Protein AF-A0A537LVM9-F1 (afdb_monomer)

Sequence (164 aa):
DQPWHRDFKSPEATTKGRRLNSLAFNLTAVDTVQAMGPFEIAPGTQWDDLSDCPNEMFPPKDRWERYIARAQQKLPQMGDISARSALTIHRGTANRSNEARPVLVVGADAPDATNAGHHDLQATQAWLDSVPARVRDHLTYRVVPSLDPVLQHHVIEGLLQPDY

Radius of gyration: 17.1 Å; Cα contacts (8 Å, |Δi|>4): 272; chains: 1; bounding box: 42×36×39 Å

Nearest PDB structures (foldseek):
  7dt0-assembly2_E  TM=7.512E-01  e=1.800E-03  uncultured bacterium esnapd13
  3emr-assembly1_A  TM=7.228E-01  e=1.588E-03  Virgibacillus salexigens
  7dt0-assembly3_C  TM=7.626E-01  e=4.907E-03  uncultured bacterium esnapd13
  8h7v-assembly1_A  TM=7.192E-01  e=5.562E-03  uncultured bacterium esnapd13
  4xcb-assembly1_D  TM=6.766E-01  e=1.108E-02  Streptomyces hygroscopicus subsp. hygroscopicus

Foldseek 3Di:
DFAWWFQAADDCCCQVVVDFFKKKKKQWAAFADPLQQFKKWQPPQLRPAQVVPVNSIGDDPVCVVNSVVRIDGDGDHHGDIDMDGSSTTIDGGDRRDPDHGDIDMDMDGHPPDDCLVVDAAEDEPVVVVVDDPVVVVRDDYDYDPDDDPPPDPPVPPRRPPDDD

Solvent-accessible surface area (backbone atoms only — not comparable to full-atom values): 9722 Å² total; per-residue (Å²): 50,42,52,57,24,28,81,47,58,80,50,63,54,35,79,75,63,74,38,86,46,45,34,33,32,43,37,29,70,46,67,44,46,80,51,44,20,38,44,32,37,17,79,86,36,56,74,64,88,36,84,90,28,60,83,29,28,37,68,58,77,90,59,40,63,64,44,60,78,42,49,42,76,48,65,50,44,56,75,40,70,48,78,42,54,35,41,31,32,26,31,52,37,62,59,74,49,97,61,87,76,61,64,50,75,47,80,50,67,40,96,89,48,64,69,67,79,81,53,87,44,74,40,37,64,74,57,59,73,72,46,59,63,88,56,58,80,74,57,77,68,47,81,36,96,65,89,70,87,78,78,78,73,82,69,48,89,68,61,76,55,70,54,122

pLDDT: mean 91.29, std 11.54, range [46.66, 98.31]

Mean predicted aligned error: 4.69 Å

Secondary structure (DSSP, 8-state):
-PPPB-SSPPPHHHHTT----EEEEEEE-SPPPGGG--EEE-TTGGG---TTSGGGT---GGGHHHHHHH-EEE-PPTT-EEEEETTS-EEEPPP-SSS---EEEEEEE-TT--GGGG---EEEHHHHHHS-HHHHTT---EEESSPPP-------TTTSS---

Structure (mmCIF, N/CA/C/O backbone):
data_AF-A0A537LVM9-F1
#
_entry.id   AF-A0A537LVM9-F1
#
loop_
_atom_site.group_PDB
_atom_site.id
_atom_site.type_symbol
_atom_site.label_atom_id
_atom_site.label_alt_id
_atom_site.label_comp_id
_atom_site.label_asym_id
_atom_site.label_entity_id
_atom_site.label_seq_id
_atom_site.pdbx_PDB_ins_code
_atom_site.Cartn_x
_atom_site.Cartn_y
_atom_site.Cartn_z
_atom_site.occupancy
_atom_site.B_iso_or_equiv
_atom_site.auth_seq_id
_atom_site.auth_comp_id
_atom_site.auth_asym_id
_atom_site.auth_atom_id
_atom_site.pdbx_PDB_model_num
ATOM 1 N N . ASP A 1 1 ? 7.150 8.921 -13.706 1.00 88.69 1 ASP A N 1
ATOM 2 C CA . ASP A 1 1 ? 6.285 8.074 -12.846 1.00 88.69 1 ASP A CA 1
ATOM 3 C C . ASP A 1 1 ? 6.782 8.149 -11.409 1.00 88.69 1 ASP A C 1
ATOM 5 O O . ASP A 1 1 ? 7.822 8.758 -11.183 1.00 88.69 1 ASP A O 1
ATOM 9 N N . GLN A 1 2 ? 6.077 7.568 -10.435 1.00 91.62 2 GLN A N 1
ATOM 10 C CA . GLN A 1 2 ? 6.726 7.270 -9.153 1.00 91.62 2 GLN A CA 1
ATOM 11 C C . GLN A 1 2 ? 7.818 6.208 -9.376 1.00 91.62 2 GLN A C 1
ATOM 13 O O . GLN A 1 2 ? 7.665 5.364 -10.270 1.00 91.62 2 GLN A O 1
ATOM 18 N N . PRO A 1 3 ? 8.900 6.200 -8.577 1.00 93.88 3 PRO A N 1
ATOM 19 C CA . PRO A 1 3 ? 9.841 5.090 -8.606 1.00 93.88 3 PRO A CA 1
ATOM 20 C C . PRO A 1 3 ? 9.147 3.792 -8.185 1.00 93.88 3 PRO A C 1
ATOM 22 O O . PRO A 1 3 ? 8.168 3.796 -7.431 1.00 93.88 3 PRO A O 1
ATOM 25 N N . TRP A 1 4 ? 9.677 2.664 -8.654 1.00 97.12 4 TRP A N 1
ATOM 26 C CA . TRP A 1 4 ? 9.290 1.361 -8.125 1.00 97.12 4 TRP A CA 1
ATOM 27 C C . TRP A 1 4 ? 9.620 1.296 -6.636 1.00 97.12 4 TRP A C 1
ATOM 29 O O . TRP A 1 4 ? 10.728 1.647 -6.239 1.00 97.12 4 TRP A O 1
ATOM 39 N N . HIS A 1 5 ? 8.663 0.860 -5.823 1.00 96.75 5 HIS A N 1
ATOM 40 C CA . HIS A 1 5 ? 8.833 0.748 -4.379 1.00 96.75 5 HIS A CA 1
ATOM 41 C C . HIS A 1 5 ? 7.876 -0.282 -3.773 1.00 96.75 5 HIS A C 1
ATOM 43 O O . HIS A 1 5 ? 6.948 -0.757 -4.429 1.00 96.75 5 HIS A O 1
ATOM 49 N N . ARG A 1 6 ? 8.105 -0.617 -2.504 1.00 95.94 6 ARG A N 1
ATOM 50 C CA . ARG A 1 6 ? 7.117 -1.238 -1.605 1.00 95.94 6 ARG A CA 1
ATOM 51 C C . ARG A 1 6 ? 6.658 -0.221 -0.561 1.00 95.94 6 ARG A C 1
ATOM 53 O O . ARG A 1 6 ? 7.381 0.739 -0.320 1.00 95.94 6 ARG A O 1
ATOM 60 N N . ASP A 1 7 ? 5.500 -0.437 0.067 1.00 92.81 7 ASP A N 1
ATOM 61 C CA . ASP A 1 7 ? 4.934 0.533 1.026 1.00 92.81 7 ASP A CA 1
ATOM 62 C C . ASP A 1 7 ? 5.787 0.663 2.295 1.00 92.81 7 ASP A C 1
ATOM 64 O O . ASP A 1 7 ? 5.904 1.750 2.853 1.00 92.81 7 ASP A O 1
ATOM 68 N N . PHE A 1 8 ? 6.381 -0.450 2.742 1.00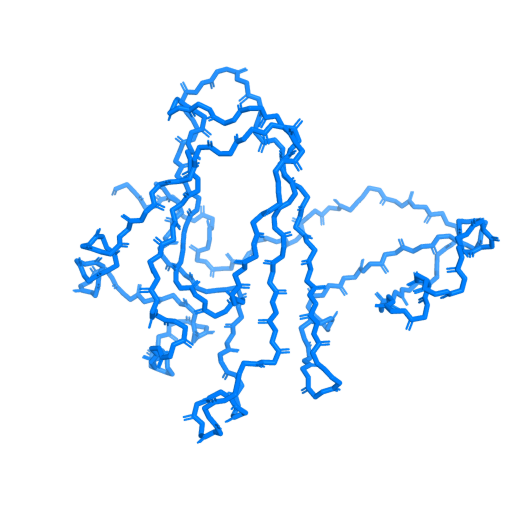 91.44 8 PHE A N 1
ATOM 69 C CA . PHE A 1 8 ? 7.163 -0.537 3.975 1.00 91.44 8 PHE A CA 1
ATOM 70 C C . PHE A 1 8 ? 8.351 -1.485 3.811 1.00 91.44 8 PHE A C 1
ATOM 72 O O . PHE A 1 8 ? 8.360 -2.370 2.948 1.00 91.44 8 PHE A O 1
ATOM 79 N N . LYS A 1 9 ? 9.348 -1.341 4.687 1.00 92.88 9 LYS A N 1
ATOM 80 C CA . LYS A 1 9 ? 10.431 -2.316 4.855 1.00 92.88 9 LYS A CA 1
ATOM 81 C C . LYS A 1 9 ? 9.862 -3.706 5.179 1.00 92.88 9 LYS A C 1
ATOM 83 O O . LYS A 1 9 ? 8.944 -3.841 5.985 1.00 92.88 9 LYS A O 1
ATOM 88 N N . SER A 1 10 ? 10.448 -4.760 4.606 1.00 94.12 10 SER A N 1
ATOM 89 C CA . SER A 1 10 ? 10.070 -6.131 4.959 1.00 94.12 10 SER A CA 1
ATOM 90 C C . SER A 1 10 ? 10.442 -6.466 6.408 1.00 94.12 10 SER A C 1
ATOM 92 O O . SER A 1 10 ? 11.611 -6.338 6.778 1.00 94.12 10 SER A O 1
ATOM 94 N N . PRO A 1 11 ? 9.494 -6.967 7.217 1.00 93.44 11 PRO A N 1
ATOM 95 C CA . PRO A 1 11 ? 9.783 -7.427 8.567 1.00 93.44 11 PRO A CA 1
ATOM 96 C C . PRO A 1 11 ? 10.464 -8.801 8.548 1.00 93.44 11 PRO A C 1
ATOM 98 O O . PRO A 1 11 ? 10.371 -9.553 7.572 1.00 93.44 11 PRO A O 1
ATOM 101 N N . GLU A 1 12 ? 11.085 -9.182 9.669 1.00 92.81 12 GLU A N 1
ATOM 102 C CA . GLU A 1 12 ? 11.719 -10.502 9.817 1.00 92.81 12 GLU A CA 1
ATOM 103 C C . GLU A 1 12 ? 10.742 -11.665 9.594 1.00 92.81 12 GLU A C 1
ATOM 105 O O . GLU A 1 12 ? 11.116 -12.702 9.037 1.00 92.81 12 GLU A O 1
ATOM 110 N N . ALA A 1 13 ? 9.470 -11.474 9.966 1.00 93.50 13 ALA A N 1
ATOM 111 C CA . ALA A 1 13 ? 8.400 -12.432 9.699 1.00 93.50 13 ALA A CA 1
ATOM 112 C C . ALA A 1 13 ? 8.305 -12.794 8.204 1.00 93.50 13 ALA A C 1
ATOM 114 O O . ALA A 1 13 ? 8.017 -13.943 7.866 1.00 93.50 13 ALA A O 1
ATOM 115 N N . THR A 1 14 ? 8.606 -11.850 7.307 1.00 94.50 14 THR A N 1
ATOM 116 C CA . THR A 1 14 ? 8.648 -12.089 5.861 1.00 94.50 14 THR A CA 1
ATOM 117 C C . THR A 1 14 ? 10.013 -12.581 5.398 1.00 94.50 14 THR A C 1
ATOM 119 O O . THR A 1 14 ? 10.073 -13.614 4.730 1.00 94.50 14 THR A O 1
ATOM 122 N N . THR A 1 15 ? 11.100 -11.885 5.746 1.00 91.62 15 THR A N 1
ATOM 123 C CA . THR A 1 15 ? 12.439 -12.183 5.197 1.00 91.62 15 THR A CA 1
ATOM 124 C C . THR A 1 15 ? 12.987 -13.528 5.671 1.00 91.62 15 THR A C 1
ATOM 126 O O . THR A 1 15 ? 13.571 -14.266 4.881 1.00 91.62 15 THR A O 1
ATOM 129 N N . LYS A 1 16 ? 12.747 -13.887 6.937 1.00 92.12 16 LYS A N 1
ATOM 130 C CA . LYS A 1 16 ? 13.164 -15.168 7.530 1.00 92.12 16 LYS A CA 1
ATOM 131 C C . LYS A 1 16 ? 12.011 -16.166 7.571 1.00 92.12 16 LYS A C 1
ATOM 133 O O . LYS A 1 16 ? 12.179 -17.329 7.220 1.00 92.12 16 LYS A O 1
ATOM 138 N N . GLY A 1 17 ? 10.834 -15.704 7.994 1.00 93.12 17 GLY A N 1
ATOM 139 C CA . GLY A 1 17 ? 9.679 -16.566 8.254 1.00 93.12 17 GLY A CA 1
ATOM 140 C C . GLY A 1 17 ? 8.835 -16.918 7.029 1.00 93.12 17 GLY A C 1
ATOM 141 O O . GLY A 1 17 ? 7.938 -17.750 7.149 1.00 93.12 17 GLY A O 1
ATOM 142 N N . ARG A 1 18 ? 9.081 -16.296 5.862 1.00 94.62 18 ARG A N 1
ATOM 143 C CA . ARG A 1 18 ? 8.275 -16.472 4.636 1.00 94.62 18 ARG A CA 1
ATOM 144 C C . ARG A 1 18 ? 6.770 -16.241 4.861 1.00 94.62 18 ARG A C 1
ATOM 146 O O . ARG A 1 18 ? 5.935 -16.825 4.173 1.00 94.62 18 ARG A O 1
ATOM 153 N N . ARG A 1 19 ? 6.413 -15.356 5.799 1.00 96.12 19 ARG A N 1
ATOM 154 C CA . ARG A 1 19 ? 5.030 -14.973 6.112 1.00 96.12 19 ARG A CA 1
ATOM 155 C C . ARG A 1 19 ? 4.785 -13.509 5.771 1.00 96.12 19 ARG A C 1
ATOM 157 O O . ARG A 1 19 ? 5.542 -12.633 6.180 1.00 96.12 19 ARG A O 1
ATOM 164 N N . LEU A 1 20 ? 3.692 -13.236 5.069 1.00 95.94 20 LEU A N 1
ATOM 165 C CA . LEU A 1 20 ? 3.190 -11.875 4.889 1.00 95.94 20 LEU A CA 1
ATOM 166 C C . LEU A 1 20 ? 2.352 -11.496 6.111 1.00 95.94 20 LEU A C 1
ATOM 168 O O . LEU A 1 20 ? 1.474 -12.261 6.505 1.00 95.94 20 LEU A O 1
ATOM 172 N N . ASN A 1 21 ? 2.622 -10.338 6.706 1.00 95.38 21 ASN A N 1
ATOM 173 C CA . ASN A 1 21 ? 1.891 -9.831 7.872 1.00 95.38 21 ASN A CA 1
ATOM 174 C C . ASN A 1 21 ? 1.214 -8.475 7.608 1.00 95.38 21 ASN A C 1
ATOM 176 O O . ASN A 1 21 ? 0.693 -7.871 8.536 1.00 95.38 21 ASN A O 1
ATOM 180 N N . SER A 1 22 ? 1.203 -8.019 6.351 1.00 95.38 22 SER A N 1
ATOM 181 C CA . SER A 1 22 ? 0.535 -6.787 5.942 1.00 95.38 22 SER A CA 1
ATOM 182 C C . SER A 1 22 ? -0.023 -6.879 4.521 1.00 95.38 22 SER A C 1
ATOM 184 O O . SER A 1 22 ? 0.649 -7.348 3.585 1.00 95.38 22 SER A O 1
ATOM 186 N N . LEU A 1 23 ? -1.264 -6.421 4.373 1.00 96.69 23 LEU A N 1
ATOM 187 C CA . LEU A 1 23 ? -1.993 -6.285 3.118 1.00 96.69 23 LEU A CA 1
ATOM 188 C C . LEU A 1 23 ? -2.424 -4.832 2.922 1.00 96.69 23 LEU A C 1
ATOM 190 O O . LEU A 1 23 ? -2.788 -4.152 3.875 1.00 96.69 23 LEU A O 1
ATOM 194 N N . ALA A 1 24 ? -2.457 -4.393 1.670 1.00 96.62 24 ALA A N 1
ATOM 195 C CA . ALA A 1 24 ? -3.080 -3.144 1.265 1.00 96.62 24 ALA A CA 1
ATOM 196 C C . ALA A 1 24 ? -4.268 -3.443 0.347 1.00 96.62 24 ALA A C 1
ATOM 198 O O . ALA A 1 24 ? -4.153 -4.218 -0.613 1.00 96.62 24 ALA A O 1
ATOM 199 N N . PHE A 1 25 ? -5.395 -2.808 0.650 1.00 97.50 25 PHE A N 1
ATOM 200 C CA . PHE A 1 25 ? -6.607 -2.832 -0.151 1.00 97.50 25 PHE A CA 1
ATOM 201 C C . PHE A 1 25 ? -6.791 -1.476 -0.817 1.00 97.50 25 PHE A C 1
ATOM 203 O O . PHE A 1 25 ? -6.981 -0.474 -0.132 1.00 97.50 25 PHE A O 1
ATOM 210 N N . ASN A 1 26 ? -6.764 -1.441 -2.145 1.00 96.88 26 ASN A N 1
ATOM 211 C CA . ASN A 1 26 ? -7.058 -0.233 -2.907 1.00 96.88 26 ASN A CA 1
ATOM 212 C C . ASN A 1 26 ? -8.529 -0.274 -3.322 1.00 96.88 26 ASN A C 1
ATOM 214 O O . ASN A 1 26 ? -8.924 -1.149 -4.094 1.00 96.88 26 ASN A O 1
ATOM 218 N N . LEU A 1 27 ? -9.316 0.662 -2.797 1.00 97.94 27 LEU A N 1
ATOM 219 C CA . LEU A 1 27 ? -10.738 0.835 -3.069 1.00 97.94 27 LEU A CA 1
ATOM 220 C C . LEU A 1 27 ? -10.889 1.927 -4.128 1.00 97.94 27 LEU A C 1
ATOM 222 O O . LEU A 1 27 ? -10.619 3.108 -3.880 1.00 97.94 27 LEU A O 1
ATOM 226 N N . THR A 1 28 ? -11.285 1.506 -5.323 1.00 97.56 28 THR A N 1
ATOM 227 C CA . THR A 1 28 ? -11.375 2.361 -6.506 1.00 97.56 28 THR A CA 1
ATOM 228 C C . THR A 1 28 ? -12.607 3.257 -6.427 1.00 97.56 28 THR A C 1
ATOM 230 O O . THR A 1 28 ? -13.729 2.758 -6.344 1.00 97.56 28 THR A O 1
ATOM 233 N N . ALA A 1 29 ? -12.415 4.580 -6.465 1.00 97.62 29 ALA A N 1
ATOM 234 C CA . ALA A 1 29 ? -13.516 5.544 -6.367 1.00 97.62 29 ALA A CA 1
ATOM 235 C C . ALA A 1 29 ? -14.025 6.053 -7.729 1.00 97.62 29 ALA A C 1
ATOM 237 O O . ALA A 1 29 ? -15.096 6.647 -7.782 1.00 97.62 29 ALA A O 1
ATOM 238 N N . VAL A 1 30 ? -13.281 5.818 -8.815 1.00 97.69 30 VAL A N 1
ATOM 239 C CA . VAL A 1 30 ? -13.652 6.178 -10.196 1.00 97.69 30 VAL A CA 1
ATOM 240 C C . VAL A 1 30 ? -13.125 5.134 -11.176 1.00 97.69 30 VAL A C 1
ATOM 242 O O . VAL A 1 30 ? -12.087 4.521 -10.917 1.00 97.69 30 VAL A O 1
ATOM 245 N N . ASP A 1 31 ? -13.788 4.969 -12.318 1.00 98.19 31 ASP A N 1
ATOM 246 C CA . ASP A 1 31 ? -13.287 4.106 -13.389 1.00 98.19 31 ASP A CA 1
ATOM 247 C C . ASP A 1 31 ? -11.904 4.577 -13.846 1.00 98.19 31 ASP A C 1
ATOM 249 O O . ASP A 1 31 ? -11.716 5.717 -14.272 1.00 98.19 31 ASP A O 1
ATOM 253 N N . THR A 1 32 ? -10.910 3.698 -13.749 1.00 97.62 32 THR A N 1
ATOM 254 C CA . THR A 1 32 ? -9.544 4.027 -14.146 1.00 97.62 32 THR A CA 1
ATOM 255 C C . THR A 1 32 ? -9.355 3.749 -15.627 1.00 97.62 32 THR A C 1
ATOM 257 O O . THR A 1 32 ? -9.377 2.600 -16.065 1.00 97.62 32 THR A O 1
ATOM 260 N N . VAL A 1 33 ? -9.081 4.802 -16.392 1.00 97.44 33 VAL A N 1
ATOM 261 C CA . VAL A 1 33 ? -8.682 4.697 -17.801 1.00 97.44 33 VAL A CA 1
ATOM 262 C C . VAL A 1 33 ? -7.177 4.886 -17.974 1.00 97.44 33 VAL A C 1
ATOM 264 O O . VAL A 1 33 ? -6.493 5.438 -17.112 1.00 97.44 33 VAL A O 1
ATOM 267 N N . GLN A 1 34 ? -6.651 4.480 -19.132 1.00 97.50 34 GLN A N 1
ATOM 268 C CA . GLN A 1 34 ? -5.216 4.540 -19.430 1.00 97.50 34 GLN A CA 1
ATOM 269 C C . GLN A 1 34 ? -4.604 5.938 -19.235 1.00 97.50 34 GLN A C 1
ATOM 271 O O . GLN A 1 34 ? -3.474 6.064 -18.773 1.00 97.50 34 GLN A O 1
ATOM 276 N N . ALA A 1 35 ? -5.340 7.002 -19.572 1.00 97.69 35 ALA A N 1
ATOM 277 C CA . ALA A 1 35 ? -4.847 8.372 -19.442 1.00 97.69 35 ALA A CA 1
ATOM 278 C C . ALA A 1 35 ? -4.701 8.829 -17.978 1.00 97.69 35 ALA A C 1
ATOM 280 O O . ALA A 1 35 ? -3.933 9.749 -17.712 1.00 97.69 35 ALA A O 1
ATOM 281 N N . MET A 1 36 ? -5.383 8.183 -17.025 1.00 97.62 36 MET A N 1
ATOM 282 C CA . MET A 1 36 ? -5.382 8.572 -15.608 1.00 97.62 36 MET A CA 1
ATOM 283 C C . MET A 1 36 ? -4.141 8.105 -14.826 1.00 97.62 36 MET A C 1
ATOM 285 O O . MET A 1 36 ? -4.087 8.232 -13.600 1.00 97.62 36 MET A O 1
ATOM 289 N N . GLY A 1 37 ? -3.144 7.544 -15.513 1.00 96.19 37 GLY A N 1
ATOM 290 C CA . GLY A 1 37 ? -1.952 6.976 -14.888 1.00 96.19 37 GLY A CA 1
ATOM 291 C C . GLY A 1 37 ? -2.277 5.746 -14.034 1.00 96.19 37 GLY A C 1
ATOM 292 O O . GLY A 1 37 ? -2.220 5.835 -12.804 1.00 96.19 37 GLY A O 1
ATOM 293 N N . PRO A 1 38 ? -2.642 4.604 -14.650 1.00 96.38 38 PRO A N 1
ATOM 294 C CA . PRO A 1 38 ? -2.949 3.355 -13.959 1.00 96.38 38 PRO A CA 1
ATOM 295 C C . PRO A 1 38 ? -1.872 2.932 -12.959 1.00 96.38 38 PRO A C 1
ATOM 297 O O . PRO A 1 38 ? -0.674 3.134 -13.165 1.00 96.38 38 PRO A O 1
ATOM 300 N N . PHE A 1 39 ? -2.301 2.307 -11.867 1.00 97.00 39 PHE A N 1
ATOM 301 C CA . PHE A 1 39 ? -1.380 1.714 -10.905 1.00 97.00 39 PHE A CA 1
ATOM 302 C C . PHE A 1 39 ? -0.686 0.496 -11.520 1.00 97.00 39 PHE A C 1
ATOM 304 O O . PHE A 1 39 ? -1.343 -0.342 -12.145 1.00 97.00 39 PHE A O 1
ATOM 311 N N . GLU A 1 40 ? 0.625 0.390 -11.325 1.00 97.94 40 GLU A N 1
ATOM 312 C CA . GLU A 1 40 ? 1.419 -0.744 -11.786 1.00 97.94 40 GLU A CA 1
ATOM 313 C C . GLU A 1 40 ? 1.888 -1.579 -10.609 1.00 97.94 40 GLU A C 1
ATOM 315 O O . GLU A 1 40 ? 2.464 -1.055 -9.660 1.00 97.94 40 GLU A O 1
ATOM 320 N N . ILE A 1 41 ? 1.680 -2.892 -10.698 1.00 98.00 41 ILE A N 1
ATOM 321 C CA . ILE A 1 41 ? 2.208 -3.864 -9.737 1.00 98.00 41 ILE A CA 1
ATOM 322 C C . ILE A 1 41 ? 3.113 -4.858 -10.446 1.00 98.00 41 ILE A C 1
ATOM 324 O O . ILE A 1 41 ? 2.831 -5.238 -11.579 1.00 98.00 41 ILE A O 1
ATOM 328 N N . ALA A 1 42 ? 4.149 -5.334 -9.765 1.00 98.31 42 ALA A N 1
ATOM 329 C CA . ALA A 1 42 ? 5.009 -6.417 -10.224 1.00 98.31 42 ALA A CA 1
ATOM 330 C C . ALA A 1 42 ? 4.770 -7.664 -9.347 1.00 98.31 42 ALA A C 1
ATOM 332 O O . ALA A 1 42 ? 5.393 -7.801 -8.292 1.00 98.31 42 ALA A O 1
ATOM 333 N N . PRO A 1 43 ? 3.859 -8.585 -9.716 1.00 97.62 43 PRO A N 1
ATOM 334 C CA . PRO A 1 43 ? 3.511 -9.721 -8.863 1.00 97.62 43 PRO A CA 1
ATOM 335 C C . PRO A 1 43 ? 4.687 -10.667 -8.597 1.00 97.62 43 PRO A C 1
ATOM 337 O O . PRO A 1 43 ? 5.533 -10.899 -9.463 1.00 97.62 43 PRO A O 1
ATOM 340 N N . GLY A 1 44 ? 4.710 -11.255 -7.399 1.00 96.31 44 GLY A N 1
ATOM 341 C CA . GLY A 1 44 ? 5.747 -12.197 -6.962 1.00 96.31 44 GLY A CA 1
ATOM 342 C C . GLY A 1 44 ? 6.971 -11.538 -6.317 1.00 96.31 44 GLY A C 1
ATOM 343 O O . GLY A 1 44 ? 7.832 -12.250 -5.808 1.00 96.31 44 GLY A O 1
ATOM 344 N N . THR A 1 45 ? 7.038 -10.206 -6.307 1.00 97.56 45 THR A N 1
ATOM 345 C CA . THR A 1 45 ? 8.170 -9.421 -5.782 1.00 97.56 45 THR A CA 1
ATOM 346 C C . THR A 1 45 ? 8.069 -9.108 -4.292 1.00 97.56 45 THR A C 1
ATOM 348 O O . THR A 1 45 ? 9.007 -8.570 -3.719 1.00 97.56 45 THR A O 1
ATOM 351 N N . GLN A 1 46 ? 6.980 -9.498 -3.622 1.00 96.81 46 GLN A N 1
ATOM 352 C CA . GLN A 1 46 ? 6.810 -9.320 -2.173 1.00 96.81 46 GLN A CA 1
ATOM 353 C C . GLN A 1 46 ? 7.859 -10.053 -1.315 1.00 96.81 46 GLN A C 1
ATOM 355 O O . GLN A 1 46 ? 7.902 -9.877 -0.100 1.00 96.81 46 GLN A O 1
ATOM 360 N N . TRP A 1 47 ? 8.676 -10.898 -1.947 1.00 96.19 47 TRP A N 1
ATOM 361 C CA . TRP A 1 47 ? 9.762 -11.659 -1.336 1.00 96.19 47 TRP A CA 1
ATOM 362 C C . TRP A 1 47 ? 11.150 -11.126 -1.692 1.00 96.19 47 TRP A C 1
ATOM 364 O O . TRP A 1 47 ? 12.137 -11.723 -1.264 1.00 96.19 47 TRP A O 1
ATOM 374 N N . ASP A 1 48 ? 11.236 -10.080 -2.515 1.00 95.44 48 ASP A N 1
ATOM 375 C CA . ASP A 1 48 ? 12.517 -9.526 -2.931 1.00 95.44 48 ASP A CA 1
ATOM 376 C C . ASP A 1 48 ? 13.227 -8.908 -1.710 1.00 95.44 48 ASP A C 1
ATOM 378 O O . ASP A 1 48 ? 12.628 -8.195 -0.894 1.00 95.44 48 ASP A O 1
ATOM 382 N N . ASP A 1 49 ? 14.520 -9.205 -1.581 1.00 93.88 49 ASP A N 1
ATOM 383 C CA . ASP A 1 49 ? 15.378 -8.604 -0.568 1.00 93.88 49 ASP A CA 1
ATOM 384 C C . ASP A 1 49 ? 15.856 -7.237 -1.059 1.00 93.88 49 ASP A C 1
ATOM 386 O O . ASP A 1 49 ? 16.488 -7.122 -2.109 1.00 93.88 49 ASP A O 1
ATOM 390 N N . LEU A 1 50 ? 15.508 -6.207 -0.295 1.00 95.56 50 LEU A N 1
ATOM 391 C CA . LEU A 1 50 ? 15.886 -4.817 -0.533 1.00 95.56 50 LEU A CA 1
ATOM 392 C C . LEU A 1 50 ? 16.642 -4.243 0.669 1.00 95.56 50 LEU A C 1
ATOM 394 O O . LEU A 1 50 ? 16.662 -3.031 0.842 1.00 95.56 50 LEU A O 1
ATOM 398 N N . SER A 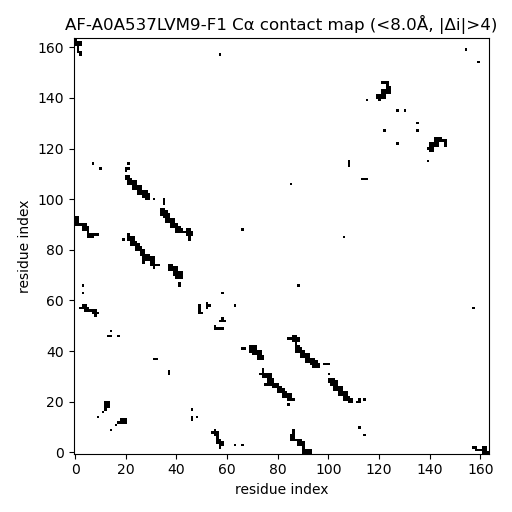1 51 ? 17.217 -5.087 1.530 1.00 94.31 51 SER A N 1
ATOM 399 C CA . SER A 1 51 ? 17.957 -4.650 2.725 1.00 94.31 51 SER A CA 1
ATOM 400 C C . SER A 1 51 ? 19.142 -3.724 2.413 1.00 94.31 51 SER A C 1
ATOM 402 O O . SER A 1 51 ? 19.556 -2.944 3.266 1.00 94.31 51 SER A O 1
ATOM 404 N N . ASP A 1 52 ? 19.657 -3.774 1.183 1.00 94.75 52 ASP A N 1
ATOM 405 C CA . ASP A 1 52 ? 20.732 -2.926 0.666 1.00 94.75 52 ASP A CA 1
ATOM 406 C C . ASP A 1 52 ? 20.243 -1.647 -0.039 1.00 94.75 52 ASP A C 1
ATOM 408 O O . ASP A 1 52 ? 21.049 -0.829 -0.482 1.00 94.75 52 ASP A O 1
ATOM 412 N N . CYS A 1 53 ? 18.929 -1.469 -0.171 1.00 94.12 53 CYS A N 1
ATOM 413 C CA . CYS A 1 53 ? 18.325 -0.368 -0.912 1.00 94.12 53 CYS A CA 1
ATOM 414 C C . CYS A 1 53 ? 17.933 0.801 0.012 1.00 94.12 53 CYS A C 1
ATOM 416 O O . CYS A 1 53 ? 17.673 0.591 1.200 1.00 94.12 53 CYS A O 1
ATOM 418 N N . PRO A 1 54 ? 17.804 2.036 -0.514 1.00 92.00 54 PRO A N 1
ATOM 419 C CA . PRO A 1 54 ? 17.308 3.180 0.249 1.00 92.00 54 PRO A CA 1
ATOM 420 C C . PRO A 1 54 ? 15.988 2.886 0.970 1.00 92.00 54 PRO A C 1
ATOM 422 O O . PRO A 1 54 ? 15.037 2.370 0.367 1.00 92.00 54 PRO A O 1
ATOM 425 N N . ASN A 1 55 ? 15.955 3.200 2.270 1.00 89.44 55 ASN A N 1
ATOM 426 C CA . ASN A 1 55 ? 14.854 2.917 3.204 1.00 89.44 55 ASN A CA 1
ATOM 427 C C . ASN A 1 55 ? 14.389 1.452 3.213 1.00 89.44 55 ASN A C 1
ATOM 429 O O . ASN A 1 55 ? 13.306 1.139 3.700 1.00 89.44 55 ASN A O 1
ATOM 433 N N . GLU A 1 56 ? 15.193 0.554 2.644 1.00 94.19 56 GLU A N 1
ATOM 434 C CA . GLU A 1 56 ? 14.836 -0.825 2.349 1.00 94.19 56 GLU A CA 1
ATOM 435 C C . GLU A 1 56 ? 13.517 -0.927 1.576 1.00 94.19 56 GLU A C 1
ATOM 437 O O . GLU A 1 56 ? 12.705 -1.811 1.828 1.00 94.19 56 GLU A O 1
ATOM 442 N N . MET A 1 57 ? 13.247 0.018 0.677 1.00 94.94 57 MET A N 1
ATOM 443 C CA . MET A 1 57 ? 11.955 0.143 -0.010 1.00 94.94 57 MET A CA 1
ATOM 444 C C . MET A 1 57 ? 12.097 0.442 -1.498 1.00 94.94 57 MET A C 1
ATOM 446 O O . MET A 1 57 ? 11.250 0.009 -2.279 1.00 94.94 57 MET A O 1
ATOM 450 N N . PHE A 1 58 ? 13.152 1.159 -1.885 1.00 95.44 58 PHE A N 1
ATOM 451 C CA . PHE A 1 58 ? 13.316 1.715 -3.225 1.00 95.44 58 PHE A CA 1
ATOM 452 C C . PHE A 1 58 ? 14.428 0.989 -3.983 1.00 95.44 58 PHE A C 1
ATOM 454 O O . PHE A 1 58 ? 15.597 1.337 -3.818 1.00 95.44 58 PHE A O 1
ATOM 461 N N . PRO A 1 59 ? 14.121 -0.024 -4.808 1.00 96.06 59 PRO A N 1
ATOM 462 C CA . PRO A 1 59 ? 15.137 -0.648 -5.635 1.00 96.06 59 PRO A CA 1
ATOM 463 C C . PRO A 1 59 ? 15.786 0.359 -6.606 1.00 96.06 59 PRO A C 1
ATOM 465 O O . PRO A 1 59 ? 15.079 1.175 -7.213 1.00 96.06 59 PRO A O 1
ATOM 468 N N . PRO A 1 60 ? 17.111 0.272 -6.819 1.00 94.38 60 PRO A N 1
ATOM 469 C CA . PRO A 1 60 ? 17.817 1.109 -7.784 1.00 94.38 60 PRO A CA 1
ATOM 470 C C . PRO A 1 60 ? 17.380 0.836 -9.234 1.00 94.38 60 PRO A C 1
ATOM 472 O O . PRO A 1 60 ? 16.844 -0.229 -9.557 1.00 94.38 60 PRO A O 1
ATOM 475 N N . LYS A 1 61 ? 17.615 1.817 -10.119 1.00 94.19 61 LYS A N 1
ATOM 476 C CA . LYS A 1 61 ? 17.167 1.805 -11.528 1.00 94.19 61 LYS A CA 1
ATOM 477 C C . LYS A 1 61 ? 17.696 0.620 -12.338 1.00 94.19 61 LYS A C 1
ATOM 479 O O . LYS A 1 61 ? 16.998 0.123 -13.216 1.00 94.19 61 LYS A O 1
ATOM 484 N N . ASP A 1 62 ? 18.894 0.139 -12.034 1.00 94.88 62 ASP A N 1
ATOM 485 C CA . ASP A 1 62 ? 19.493 -1.040 -12.670 1.00 94.88 62 ASP A CA 1
ATOM 486 C C . ASP A 1 62 ? 18.716 -2.343 -12.390 1.00 94.88 62 ASP A C 1
ATOM 488 O O . ASP A 1 62 ? 18.791 -3.283 -13.178 1.00 94.88 62 ASP A O 1
ATOM 492 N N . ARG A 1 63 ? 17.901 -2.395 -11.325 1.00 94.94 63 ARG A N 1
ATOM 493 C CA . ARG A 1 63 ? 16.989 -3.517 -11.030 1.00 94.94 63 ARG A CA 1
ATOM 494 C C . ARG A 1 63 ? 15.607 -3.363 -11.672 1.00 94.94 63 ARG A C 1
ATOM 496 O O . ARG A 1 63 ? 14.812 -4.304 -11.626 1.00 94.94 63 ARG A O 1
ATOM 503 N N . TRP A 1 64 ? 15.289 -2.213 -12.277 1.00 96.06 64 TRP A N 1
ATOM 504 C CA . TRP A 1 64 ? 13.928 -1.913 -12.742 1.00 96.06 64 TRP A CA 1
ATOM 505 C C . TRP A 1 64 ? 13.452 -2.790 -13.893 1.00 96.06 64 TRP A C 1
ATOM 507 O O . TRP A 1 64 ? 12.253 -3.057 -13.973 1.00 96.06 64 TRP A O 1
ATOM 517 N N . GLU A 1 65 ? 14.352 -3.296 -14.739 1.00 97.31 65 GLU A N 1
ATOM 518 C CA . GLU A 1 65 ? 13.988 -4.173 -15.862 1.00 97.31 65 GLU A CA 1
ATOM 519 C C . GLU A 1 65 ? 13.162 -5.381 -15.395 1.00 97.31 65 GLU A C 1
ATOM 521 O O . GLU A 1 65 ? 12.152 -5.731 -16.006 1.00 97.31 65 GLU A O 1
ATOM 526 N N . ARG A 1 66 ? 13.510 -5.960 -14.238 1.00 96.06 66 ARG A N 1
ATOM 527 C CA . ARG A 1 66 ? 12.758 -7.065 -13.631 1.00 96.06 66 ARG A CA 1
ATOM 528 C C . ARG A 1 66 ? 11.326 -6.668 -13.275 1.00 96.06 66 ARG A C 1
ATOM 530 O O . ARG A 1 66 ? 10.412 -7.469 -13.476 1.00 96.06 66 ARG A O 1
ATOM 537 N N . TYR A 1 67 ? 11.131 -5.484 -12.698 1.00 97.94 67 TYR A N 1
ATOM 538 C CA . TYR A 1 67 ? 9.806 -5.012 -12.285 1.00 97.94 67 TYR A CA 1
ATOM 539 C C . TYR A 1 67 ? 8.959 -4.644 -13.494 1.00 97.94 67 TYR A C 1
ATOM 541 O O . TYR A 1 67 ? 7.801 -5.044 -13.558 1.00 97.94 67 TYR A O 1
ATOM 549 N N . ILE A 1 68 ? 9.566 -4.003 -14.495 1.00 97.62 68 ILE A N 1
ATOM 550 C CA . ILE A 1 68 ? 8.935 -3.681 -15.778 1.00 97.62 68 ILE A CA 1
ATOM 551 C C . ILE A 1 68 ? 8.491 -4.962 -16.495 1.00 97.62 68 ILE A C 1
ATOM 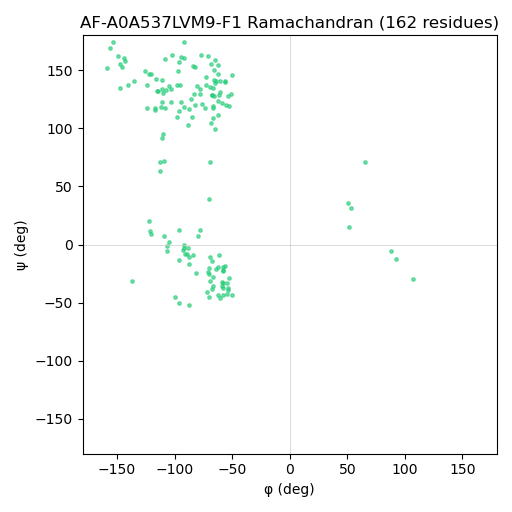553 O O . ILE A 1 68 ? 7.340 -5.058 -16.911 1.00 97.62 68 ILE A O 1
ATOM 557 N N . ALA A 1 69 ? 9.342 -5.991 -16.557 1.00 97.88 69 ALA A N 1
ATOM 558 C CA . ALA A 1 69 ? 9.009 -7.274 -17.182 1.00 97.88 69 ALA A CA 1
ATOM 559 C C . ALA A 1 69 ? 7.846 -8.017 -16.493 1.00 97.88 69 ALA A C 1
ATOM 561 O O . ALA A 1 69 ? 7.243 -8.916 -17.079 1.00 97.88 69 ALA A O 1
ATOM 562 N N . ARG A 1 70 ? 7.532 -7.667 -15.239 1.00 97.75 70 ARG A N 1
ATOM 563 C CA . ARG A 1 70 ? 6.424 -8.234 -14.453 1.00 97.75 70 ARG A CA 1
ATOM 564 C C . ARG A 1 70 ? 5.249 -7.280 -14.298 1.00 97.75 70 ARG A C 1
ATOM 566 O O . ARG A 1 70 ? 4.243 -7.678 -13.708 1.00 97.75 70 ARG A O 1
ATOM 573 N N . ALA A 1 71 ? 5.389 -6.047 -14.772 1.00 97.62 71 ALA A N 1
ATOM 574 C CA . ALA A 1 71 ? 4.446 -4.981 -14.520 1.00 97.62 71 ALA A CA 1
ATOM 575 C C . ALA A 1 71 ? 3.080 -5.343 -15.098 1.00 97.62 71 ALA A C 1
ATOM 577 O O . ALA A 1 71 ? 2.934 -5.704 -16.264 1.00 97.62 71 ALA A O 1
ATOM 578 N N . GLN A 1 72 ? 2.063 -5.225 -14.259 1.00 97.81 72 GLN A N 1
ATOM 579 C CA . GLN A 1 72 ? 0.672 -5.305 -14.657 1.00 97.81 72 GLN A CA 1
ATOM 580 C C . GLN A 1 72 ? 0.023 -3.966 -14.357 1.00 97.81 72 GLN A C 1
ATOM 582 O O . GLN A 1 72 ? -0.098 -3.585 -13.189 1.00 97.81 72 GLN A O 1
ATOM 587 N N . GLN A 1 73 ? -0.424 -3.285 -15.408 1.00 96.88 73 GLN A N 1
ATOM 588 C CA . GLN A 1 73 ? -1.261 -2.100 -15.273 1.00 96.88 73 GLN A CA 1
ATOM 589 C C . GLN A 1 73 ? -2.662 -2.519 -14.824 1.00 96.88 73 GLN A C 1
ATOM 591 O O . GLN A 1 73 ? -3.208 -3.520 -15.301 1.00 96.88 73 GLN A O 1
ATOM 596 N N . LYS A 1 74 ? -3.240 -1.774 -13.882 1.00 96.88 74 LYS A N 1
ATOM 597 C CA . LYS A 1 74 ? -4.586 -2.032 -13.362 1.00 96.88 74 LYS A CA 1
ATOM 598 C C . LYS A 1 74 ? -5.542 -0.930 -13.798 1.00 96.88 74 LYS A C 1
ATOM 600 O O . LYS A 1 74 ? -5.330 0.233 -13.467 1.00 96.88 74 LYS A O 1
ATOM 605 N N . LEU A 1 75 ? -6.606 -1.331 -14.491 1.00 97.69 75 LEU A N 1
ATOM 606 C CA . LEU A 1 75 ? -7.715 -0.484 -14.937 1.00 97.69 75 LEU A CA 1
ATOM 607 C C . LEU A 1 75 ? -9.006 -0.882 -14.192 1.00 97.69 75 LEU A C 1
ATOM 609 O O . LEU A 1 75 ? -9.910 -1.437 -14.815 1.00 97.69 75 LEU A O 1
ATOM 613 N N . PRO A 1 76 ? -9.060 -0.728 -12.855 1.00 97.75 76 PRO A N 1
ATOM 614 C CA . PRO A 1 76 ? -10.250 -1.079 -12.090 1.00 97.75 76 PRO A CA 1
ATOM 615 C C . PRO A 1 76 ? -11.419 -0.140 -12.397 1.00 97.75 76 PRO A C 1
ATOM 617 O O . PRO A 1 76 ? -11.220 1.023 -12.765 1.00 97.75 76 PRO A O 1
ATOM 620 N N . GLN A 1 77 ? -12.628 -0.640 -12.181 1.00 98.19 77 GLN A N 1
ATOM 621 C CA . GLN A 1 77 ? -13.862 0.137 -12.206 1.00 98.19 77 GLN A CA 1
ATOM 622 C C . GLN A 1 77 ? -14.209 0.657 -10.807 1.00 98.19 77 GLN A C 1
ATOM 624 O O . GLN A 1 77 ? -13.726 0.149 -9.791 1.00 98.19 77 GLN A O 1
ATOM 629 N N . MET A 1 78 ? -15.049 1.688 -10.732 1.00 97.81 78 MET A N 1
ATOM 630 C CA . MET A 1 78 ? -15.570 2.202 -9.468 1.00 97.81 78 MET A CA 1
ATOM 631 C C . MET A 1 78 ? -16.219 1.071 -8.659 1.00 97.81 78 MET A C 1
ATOM 633 O O . MET A 1 78 ? -17.099 0.363 -9.143 1.00 97.81 78 MET A O 1
ATOM 637 N N . GLY A 1 79 ? -15.801 0.931 -7.401 1.00 95.56 79 GLY A N 1
ATOM 638 C CA . GLY A 1 79 ? -16.257 -0.135 -6.509 1.00 95.56 79 GLY A CA 1
ATOM 639 C C . GLY A 1 79 ? -15.385 -1.393 -6.522 1.00 95.56 79 GLY A C 1
ATOM 640 O O . GLY A 1 79 ? -15.500 -2.196 -5.594 1.00 95.56 79 GLY A O 1
ATOM 641 N N . ASP A 1 80 ? -14.465 -1.546 -7.481 1.00 98.12 80 ASP A N 1
ATOM 642 C CA . ASP A 1 80 ? -13.475 -2.620 -7.433 1.00 98.12 80 ASP A CA 1
ATOM 643 C C . ASP A 1 80 ? -12.530 -2.439 -6.242 1.00 98.12 80 ASP A C 1
ATOM 645 O O . ASP A 1 80 ? -12.026 -1.341 -5.960 1.00 98.12 80 ASP A O 1
ATOM 649 N N . ILE A 1 81 ? -12.225 -3.563 -5.591 1.00 97.69 81 ILE A N 1
ATOM 650 C CA . ILE A 1 81 ? -11.254 -3.650 -4.504 1.00 97.69 81 ILE A CA 1
ATOM 651 C C . ILE A 1 81 ? -10.123 -4.569 -4.944 1.00 97.69 81 ILE A C 1
ATOM 653 O O . ILE A 1 81 ? -10.327 -5.763 -5.165 1.00 97.69 81 ILE A O 1
ATOM 657 N N . SER A 1 82 ? -8.907 -4.032 -5.027 1.00 95.62 82 SER A N 1
ATOM 658 C CA . SER A 1 82 ? -7.715 -4.859 -5.225 1.00 95.62 82 SER A CA 1
ATOM 659 C C . SER A 1 82 ? -7.025 -5.114 -3.893 1.00 95.62 82 SER A C 1
ATOM 661 O O . SER A 1 82 ? -6.848 -4.175 -3.122 1.00 95.62 82 SER A O 1
ATOM 663 N N . ALA A 1 83 ? -6.587 -6.349 -3.657 1.00 96.94 83 ALA A N 1
ATOM 664 C CA . ALA A 1 83 ? -5.777 -6.720 -2.503 1.00 96.94 83 ALA A CA 1
ATOM 665 C C . ALA A 1 83 ? -4.357 -7.081 -2.950 1.00 96.94 83 ALA A C 1
ATOM 667 O O . ALA A 1 83 ? -4.169 -7.838 -3.906 1.00 96.94 83 ALA A O 1
ATOM 668 N N . ARG A 1 84 ? -3.350 -6.565 -2.246 1.00 96.56 84 ARG A N 1
ATOM 669 C CA . ARG A 1 84 ? -1.936 -6.894 -2.470 1.00 96.56 84 ARG A CA 1
ATOM 670 C C . ARG A 1 84 ? -1.189 -6.961 -1.149 1.00 96.56 84 ARG A C 1
ATOM 672 O O . ARG A 1 84 ? -1.594 -6.339 -0.174 1.00 96.56 84 ARG A O 1
ATOM 679 N N . SER A 1 85 ? -0.056 -7.658 -1.118 1.00 96.62 85 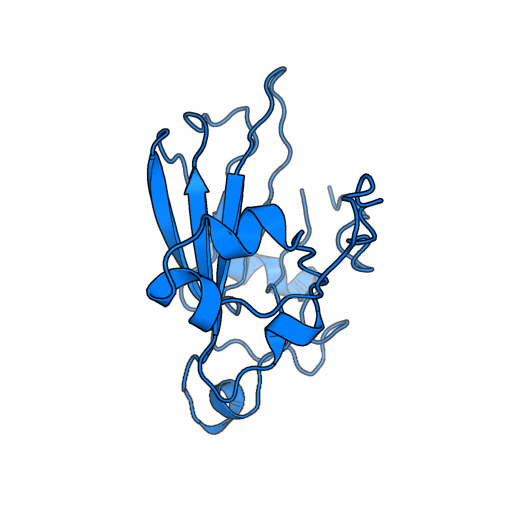SER A N 1
ATOM 680 C CA . SER A 1 85 ? 0.880 -7.449 -0.013 1.00 96.62 85 SER A CA 1
ATOM 681 C C . SER A 1 85 ? 1.405 -6.016 -0.057 1.00 96.62 85 SER A C 1
ATOM 683 O O . SER A 1 85 ? 1.728 -5.524 -1.146 1.00 96.62 85 SER A O 1
ATOM 685 N N . ALA A 1 86 ? 1.559 -5.395 1.113 1.00 94.94 86 ALA A N 1
ATOM 686 C CA . ALA A 1 86 ? 2.249 -4.112 1.261 1.00 94.94 86 ALA A CA 1
ATOM 687 C C . ALA A 1 86 ? 3.709 -4.155 0.757 1.00 94.94 86 ALA A C 1
ATOM 689 O O . ALA A 1 86 ? 4.302 -3.135 0.418 1.00 94.94 86 ALA A O 1
ATOM 690 N N . LEU A 1 87 ? 4.275 -5.362 0.643 1.00 96.94 87 LEU A N 1
ATOM 691 C CA . LEU A 1 87 ? 5.649 -5.604 0.206 1.00 96.94 87 LEU A CA 1
ATOM 692 C C . LEU A 1 87 ? 5.791 -5.802 -1.309 1.00 96.94 87 LEU A C 1
ATOM 694 O O . LEU A 1 87 ? 6.909 -5.892 -1.806 1.00 96.94 87 LEU A O 1
ATOM 698 N N . THR A 1 88 ? 4.682 -5.899 -2.050 1.00 98.00 88 THR A N 1
ATOM 699 C CA . THR A 1 88 ? 4.727 -6.075 -3.512 1.00 98.00 88 THR A CA 1
ATOM 700 C C . THR A 1 88 ? 5.283 -4.813 -4.155 1.00 98.00 88 THR A C 1
ATOM 702 O O . THR A 1 88 ? 4.752 -3.733 -3.904 1.00 98.00 88 THR A O 1
ATOM 705 N N . ILE A 1 89 ? 6.290 -4.944 -5.018 1.00 98.25 89 ILE A N 1
ATOM 706 C CA . ILE A 1 89 ? 6.864 -3.808 -5.740 1.00 98.25 89 ILE A CA 1
ATOM 707 C C . ILE A 1 89 ? 5.842 -3.248 -6.727 1.00 98.25 89 ILE A C 1
ATOM 709 O O . ILE A 1 89 ? 5.228 -3.985 -7.504 1.00 98.25 89 ILE A O 1
ATOM 713 N N . HIS A 1 90 ? 5.631 -1.940 -6.658 1.00 98.19 90 HIS A N 1
ATOM 714 C CA . HIS A 1 90 ? 4.604 -1.228 -7.401 1.00 98.19 90 HIS A CA 1
ATOM 715 C C . HIS A 1 90 ? 4.989 0.239 -7.629 1.00 98.19 90 HIS A C 1
ATOM 717 O O . HIS A 1 90 ? 6.009 0.712 -7.124 1.00 98.19 90 HIS A O 1
ATOM 723 N N . ARG A 1 91 ? 4.171 0.957 -8.404 1.00 96.44 91 ARG A N 1
ATOM 724 C CA . ARG A 1 91 ? 4.261 2.413 -8.574 1.00 96.44 91 ARG A CA 1
ATOM 725 C C . ARG A 1 91 ? 2.948 3.014 -9.071 1.00 96.44 91 ARG A C 1
ATOM 727 O O . ARG A 1 91 ? 2.188 2.375 -9.802 1.00 96.44 91 ARG A O 1
ATOM 734 N N . GLY A 1 92 ? 2.698 4.273 -8.725 1.00 94.25 92 GLY A N 1
ATOM 735 C CA . GLY A 1 92 ? 1.774 5.128 -9.464 1.00 94.25 92 GLY A CA 1
ATOM 736 C C . GLY A 1 92 ? 2.426 5.647 -10.747 1.00 94.25 92 GLY A C 1
ATOM 737 O O . GLY A 1 92 ? 3.566 6.114 -10.725 1.00 94.25 92 GLY A O 1
ATOM 738 N N . THR A 1 93 ? 1.708 5.583 -11.867 1.00 95.56 93 THR A N 1
ATOM 739 C CA . THR A 1 93 ? 2.162 6.185 -13.129 1.00 95.56 93 THR A CA 1
ATOM 740 C C . THR A 1 93 ? 1.582 7.586 -13.308 1.00 95.56 93 THR A C 1
ATOM 742 O O . THR A 1 93 ? 0.628 7.977 -12.630 1.00 95.56 93 THR A O 1
ATOM 745 N N . ALA A 1 94 ? 2.196 8.379 -14.184 1.00 94.75 94 ALA A N 1
ATOM 746 C CA . ALA A 1 94 ? 1.796 9.761 -14.410 1.00 94.75 94 ALA A CA 1
ATOM 747 C C . ALA A 1 94 ? 0.358 9.857 -14.949 1.00 94.75 94 ALA A C 1
ATOM 749 O O . ALA A 1 94 ? 0.042 9.318 -16.012 1.00 94.75 94 ALA A O 1
ATOM 750 N N . ASN A 1 95 ? -0.499 10.598 -14.244 1.00 95.56 95 ASN A N 1
ATOM 751 C CA . ASN A 1 95 ? -1.817 10.974 -14.744 1.00 95.56 95 ASN A CA 1
ATOM 752 C C . ASN A 1 95 ? -1.657 12.061 -15.821 1.00 95.56 95 ASN A C 1
ATOM 754 O O . ASN A 1 95 ? -1.134 13.139 -15.546 1.00 95.56 95 ASN A O 1
ATOM 758 N N . ARG A 1 96 ? -2.078 11.754 -17.050 1.00 96.62 96 ARG A N 1
ATOM 759 C CA . ARG A 1 96 ? -2.041 12.644 -18.225 1.00 96.62 96 ARG A CA 1
ATOM 760 C C . ARG A 1 96 ? -3.438 13.120 -18.642 1.00 96.62 96 ARG A C 1
ATOM 762 O O . ARG A 1 96 ? -3.590 13.705 -19.710 1.00 96.62 96 ARG A O 1
ATOM 769 N N . SER A 1 97 ? -4.456 12.817 -17.842 1.00 96.44 97 SER A N 1
ATOM 770 C CA . SER A 1 97 ? -5.830 13.277 -18.032 1.00 96.44 97 SER A CA 1
ATOM 771 C C . SER A 1 97 ? -6.084 14.589 -17.283 1.00 96.44 97 SER A C 1
ATOM 773 O O . SER A 1 97 ? -5.245 15.049 -16.511 1.00 96.44 97 SER A O 1
ATOM 775 N N . ASN A 1 98 ? -7.273 15.159 -17.480 1.00 96.81 98 ASN A N 1
ATOM 776 C CA . ASN A 1 98 ? -7.752 16.320 -16.723 1.00 96.81 98 ASN A CA 1
ATOM 777 C C . ASN A 1 98 ? -8.647 15.922 -15.535 1.00 96.81 98 ASN A C 1
ATOM 779 O O . ASN A 1 98 ? -9.325 16.772 -14.963 1.00 96.81 98 ASN A O 1
ATOM 783 N N . GLU A 1 99 ? -8.677 14.637 -15.181 1.00 96.69 99 GLU A N 1
ATOM 784 C CA . GLU A 1 99 ? -9.537 14.093 -14.134 1.00 96.69 99 GLU A CA 1
ATOM 785 C C . GLU A 1 99 ? -8.700 13.533 -12.982 1.00 96.69 99 GLU A C 1
ATOM 787 O O . GLU A 1 99 ? -7.629 12.947 -13.173 1.00 96.69 99 GLU A O 1
ATOM 792 N N . ALA A 1 100 ? -9.190 13.716 -11.756 1.00 95.50 100 ALA A N 1
ATOM 793 C CA . ALA A 1 100 ? -8.577 13.109 -10.586 1.00 95.50 100 ALA A CA 1
ATOM 794 C C . ALA A 1 100 ? -8.853 11.598 -10.565 1.00 95.50 100 ALA A C 1
ATOM 796 O O . ALA A 1 100 ? -9.949 11.157 -10.895 1.00 95.50 100 ALA A O 1
ATOM 797 N N . ARG A 1 101 ? -7.878 10.813 -10.090 1.00 95.19 101 ARG A N 1
ATOM 798 C CA . ARG A 1 101 ? -8.016 9.367 -9.853 1.00 95.19 101 ARG A CA 1
ATOM 799 C C . ARG A 1 101 ? -7.947 9.066 -8.349 1.00 95.19 101 ARG A C 1
ATOM 801 O O . ARG A 1 101 ? -6.920 8.570 -7.881 1.00 95.19 101 ARG A O 1
ATOM 808 N N . PRO A 1 102 ? -8.975 9.430 -7.560 1.00 95.12 102 PRO A N 1
ATOM 809 C CA . PRO A 1 102 ? -8.983 9.146 -6.133 1.00 95.12 102 PRO A CA 1
ATOM 810 C C . PRO A 1 102 ? -9.053 7.637 -5.871 1.00 95.12 102 PRO A C 1
ATOM 812 O O . PRO A 1 102 ? -9.763 6.890 -6.546 1.00 95.12 102 PRO A O 1
ATOM 815 N N . VAL A 1 103 ? -8.321 7.199 -4.853 1.00 94.94 103 VAL A N 1
ATOM 816 C CA . VAL A 1 103 ? -8.337 5.832 -4.331 1.00 94.94 103 VAL A CA 1
ATOM 817 C C . VAL A 1 103 ? -8.253 5.905 -2.813 1.00 94.94 103 VAL A C 1
ATOM 819 O O . VAL A 1 103 ? -7.476 6.696 -2.276 1.00 94.94 103 VAL A O 1
ATOM 822 N N . LEU A 1 104 ? -9.043 5.089 -2.120 1.00 94.88 104 LEU A N 1
ATOM 823 C CA . LEU A 1 104 ? -8.871 4.874 -0.687 1.00 94.88 104 LEU A CA 1
ATOM 824 C C . LEU A 1 104 ? -8.005 3.630 -0.497 1.00 94.88 104 LEU A C 1
ATOM 826 O O . LEU A 1 104 ? -8.355 2.559 -0.984 1.00 94.88 104 LEU A O 1
ATOM 830 N N . VAL A 1 105 ? -6.879 3.765 0.198 1.00 93.75 105 VAL A N 1
ATOM 831 C CA . VAL A 1 105 ? -6.020 2.627 0.542 1.00 93.75 105 VAL A CA 1
ATOM 832 C C . VAL A 1 105 ? -6.236 2.272 2.007 1.00 93.75 105 VAL A C 1
ATOM 834 O O . VAL A 1 105 ? -6.059 3.117 2.880 1.00 93.75 105 VAL A O 1
ATOM 837 N N . VAL A 1 106 ? -6.621 1.025 2.270 1.00 93.69 106 VAL A N 1
ATOM 838 C CA . VAL A 1 106 ? -6.805 0.482 3.621 1.00 93.69 106 VAL A CA 1
ATOM 839 C C . VAL A 1 106 ? -5.722 -0.557 3.883 1.00 93.69 106 VAL A C 1
ATOM 841 O O . VAL A 1 106 ? -5.648 -1.569 3.185 1.00 93.69 106 VAL A O 1
ATOM 844 N N . GLY A 1 107 ? -4.880 -0.307 4.884 1.00 93.50 107 GLY A N 1
ATOM 845 C CA . GLY A 1 107 ? -3.918 -1.285 5.388 1.00 93.50 107 GLY A CA 1
ATOM 846 C C . GLY A 1 107 ? -4.588 -2.271 6.344 1.00 93.50 107 GLY A C 1
ATOM 847 O O . GLY A 1 107 ? -5.380 -1.867 7.194 1.00 93.50 107 GLY A O 1
ATOM 848 N N . ALA A 1 108 ? -4.272 -3.556 6.211 1.00 94.25 108 ALA A N 1
ATOM 849 C CA . ALA A 1 108 ? -4.641 -4.590 7.169 1.00 94.25 108 ALA A CA 1
ATOM 850 C C . ALA A 1 108 ? -3.382 -5.317 7.635 1.00 94.25 108 ALA A C 1
ATOM 852 O O . ALA A 1 108 ? -2.694 -5.971 6.847 1.00 94.25 108 ALA A O 1
ATOM 853 N N . ASP A 1 109 ? -3.121 -5.208 8.928 1.00 93.56 109 ASP A N 1
ATOM 854 C CA . ASP A 1 109 ? -1.917 -5.697 9.578 1.00 93.56 109 ASP A CA 1
ATOM 855 C C . ASP A 1 109 ? -2.244 -6.881 10.493 1.00 93.56 109 ASP A C 1
ATOM 857 O O . ASP A 1 109 ? -3.282 -6.918 11.160 1.00 93.56 109 ASP A O 1
ATOM 861 N N . ALA A 1 110 ? -1.353 -7.870 10.524 1.00 94.12 110 ALA A N 1
ATOM 862 C CA . ALA A 1 110 ? -1.384 -8.899 11.555 1.00 94.12 110 ALA A CA 1
ATOM 863 C C . ALA A 1 110 ? -0.951 -8.301 12.911 1.00 94.12 110 ALA A C 1
ATOM 865 O O . ALA A 1 110 ? -0.285 -7.266 12.930 1.00 94.12 110 ALA A O 1
ATOM 866 N N . PRO A 1 111 ? -1.251 -8.952 14.052 1.00 90.69 111 PRO A N 1
ATOM 867 C CA . PRO A 1 111 ? -0.932 -8.405 15.377 1.00 90.69 111 PRO A CA 1
ATOM 868 C C . PRO A 1 111 ? 0.554 -8.093 15.623 1.00 90.69 111 PRO A C 1
ATOM 870 O O . PRO A 1 111 ? 0.873 -7.308 16.508 1.00 90.69 111 PRO A O 1
ATOM 873 N N . ASP A 1 112 ? 1.462 -8.731 14.879 1.00 91.19 112 ASP A N 1
ATOM 874 C CA . ASP A 1 112 ? 2.912 -8.520 14.951 1.00 91.19 112 ASP A CA 1
ATOM 875 C C . ASP A 1 112 ? 3.447 -7.479 13.952 1.00 91.19 112 ASP A C 1
ATOM 877 O O . ASP A 1 112 ? 4.645 -7.194 13.956 1.00 91.19 112 ASP A O 1
ATOM 881 N N . ALA A 1 113 ? 2.602 -6.947 13.067 1.00 91.50 113 ALA A N 1
ATOM 882 C CA . ALA A 1 113 ? 2.984 -5.877 12.156 1.00 91.50 113 ALA A CA 1
ATOM 883 C C . ALA A 1 113 ? 2.894 -4.510 12.848 1.00 91.50 113 ALA A C 1
ATOM 885 O O . ALA A 1 113 ? 2.133 -4.306 13.791 1.00 91.50 113 ALA A O 1
ATOM 886 N N . THR A 1 114 ? 3.709 -3.565 12.383 1.00 87.00 114 THR A N 1
ATOM 887 C CA . THR A 1 114 ? 3.901 -2.262 13.039 1.00 87.00 114 THR A CA 1
ATOM 888 C C . THR A 1 114 ? 3.542 -1.087 12.132 1.00 87.00 114 THR A C 1
ATOM 890 O O . THR A 1 114 ? 3.879 0.049 12.465 1.00 87.00 114 THR A O 1
ATOM 893 N N . ASN A 1 115 ? 2.883 -1.315 10.986 1.00 87.00 115 ASN A N 1
ATOM 894 C CA . ASN A 1 115 ? 2.730 -0.263 9.976 1.00 87.00 115 ASN A CA 1
ATOM 895 C C . ASN A 1 115 ? 1.781 0.849 10.427 1.00 87.00 115 ASN A C 1
ATOM 897 O O . ASN A 1 115 ? 1.957 2.000 10.038 1.00 87.00 115 ASN A O 1
ATOM 901 N N . ALA A 1 116 ? 0.847 0.541 11.331 1.00 84.88 116 ALA A N 1
ATOM 902 C CA . ALA A 1 116 ? 0.020 1.541 12.003 1.00 84.88 116 ALA A CA 1
ATOM 903 C C . ALA A 1 116 ? 0.840 2.668 12.665 1.00 84.88 116 ALA A C 1
ATOM 905 O O . ALA A 1 116 ? 0.370 3.798 12.724 1.00 84.88 116 ALA A O 1
ATOM 906 N N . GLY A 1 117 ? 2.082 2.404 13.098 1.00 84.19 117 GLY A N 1
ATOM 907 C CA . GLY A 1 117 ? 2.980 3.424 13.654 1.00 84.19 117 GLY A CA 1
ATOM 908 C C . GLY A 1 117 ? 3.460 4.476 12.643 1.00 84.19 117 GLY A C 1
ATOM 909 O O . GLY A 1 117 ? 3.981 5.511 13.049 1.00 84.19 117 GLY A O 1
ATOM 910 N N . HIS A 1 118 ? 3.277 4.238 11.341 1.00 82.69 118 HIS A N 1
ATOM 911 C CA . HIS A 1 118 ? 3.582 5.192 10.270 1.00 82.69 118 HIS A CA 1
ATOM 912 C C . HIS A 1 118 ? 2.383 6.074 9.891 1.00 82.69 118 HIS A C 1
ATOM 914 O O . HIS A 1 118 ? 2.503 6.934 9.016 1.00 82.69 118 HIS A O 1
ATOM 920 N N . HIS A 1 119 ? 1.232 5.880 10.537 1.00 83.12 119 HIS A N 1
ATOM 921 C CA . HIS A 1 119 ? -0.003 6.597 10.248 1.00 83.12 119 HIS A CA 1
ATOM 922 C C . HIS A 1 119 ? -0.539 7.285 11.512 1.00 83.12 119 HIS A C 1
ATOM 924 O O . HIS A 1 119 ? -0.568 6.697 12.586 1.00 83.12 119 HIS A O 1
ATOM 930 N N . ASP A 1 120 ? -1.012 8.528 11.386 1.00 85.81 120 ASP A N 1
ATOM 931 C CA . ASP A 1 120 ? -1.711 9.254 12.461 1.00 85.81 120 ASP A CA 1
ATOM 932 C C . ASP A 1 120 ? -3.193 9.370 12.096 1.00 85.81 120 ASP A C 1
ATOM 934 O O . ASP A 1 120 ? -3.675 10.430 11.698 1.00 85.81 120 ASP A O 1
ATOM 938 N N . LEU A 1 121 ? -3.919 8.248 12.156 1.00 89.19 121 LEU A N 1
ATOM 939 C CA . LEU A 1 121 ? -5.368 8.285 11.982 1.00 89.19 121 LEU A CA 1
ATOM 940 C C . LEU A 1 121 ? -5.984 9.041 13.165 1.00 89.19 121 LEU A C 1
ATOM 942 O O . LEU A 1 121 ? -5.861 8.631 14.319 1.00 89.19 121 LEU A O 1
ATOM 946 N N . GLN A 1 122 ? -6.671 10.138 12.869 1.00 92.38 122 GLN A N 1
ATOM 947 C CA . GLN A 1 122 ? -7.347 10.961 13.864 1.00 92.38 122 GLN A CA 1
ATOM 948 C C . GLN A 1 122 ? -8.853 10.725 13.807 1.00 92.38 122 GLN A C 1
ATOM 950 O O . GLN A 1 122 ? -9.447 10.680 12.730 1.00 92.38 122 GLN A O 1
ATOM 955 N N . ALA A 1 123 ? -9.475 10.596 14.975 1.00 95.00 123 ALA A N 1
ATOM 956 C CA . ALA A 1 123 ? -10.912 10.401 15.101 1.00 95.00 123 ALA A CA 1
ATOM 957 C C . ALA A 1 123 ? -11.484 11.304 16.195 1.00 95.00 123 ALA A C 1
ATOM 959 O O . ALA A 1 123 ? -10.881 11.474 17.253 1.00 95.00 123 ALA A O 1
ATOM 960 N N . THR A 1 124 ? -12.669 11.865 15.969 1.00 96.69 124 THR A N 1
ATOM 961 C CA . THR A 1 124 ? -13.402 12.569 17.028 1.00 96.69 124 THR A CA 1
ATOM 962 C C . THR A 1 124 ? -14.202 11.580 17.866 1.00 96.69 124 THR A C 1
ATOM 964 O O . THR A 1 124 ? -14.619 10.530 17.371 1.00 96.69 124 THR A O 1
ATOM 967 N N . GLN A 1 125 ? -14.472 11.929 19.127 1.00 97.12 125 GLN A N 1
ATOM 968 C CA . GLN A 1 125 ? -15.305 11.090 19.996 1.00 97.12 125 GLN A CA 1
ATOM 969 C C . GLN A 1 125 ? -16.695 10.852 19.386 1.00 97.12 125 GLN A C 1
ATOM 971 O O . GLN A 1 125 ? -17.149 9.716 19.319 1.00 97.12 125 GLN A O 1
ATOM 976 N N . ALA A 1 126 ? -17.316 11.901 18.835 1.00 97.12 126 ALA A N 1
ATOM 977 C CA . ALA A 1 126 ? -18.624 11.806 18.190 1.00 97.12 126 ALA A CA 1
ATOM 978 C C . ALA A 1 126 ? -18.646 10.804 17.021 1.00 97.12 126 ALA A C 1
ATOM 980 O O . ALA A 1 126 ? -19.625 10.082 16.843 1.00 97.12 126 ALA A O 1
ATOM 981 N N . TRP A 1 127 ? -17.565 10.729 16.235 1.00 96.19 127 TRP A N 1
ATOM 982 C CA . TRP A 1 127 ? -17.461 9.732 15.172 1.00 96.19 127 TRP A CA 1
ATOM 983 C C . TRP A 1 127 ? -17.294 8.323 15.747 1.00 96.19 127 TRP A C 1
ATOM 985 O O . TRP A 1 127 ? -18.011 7.414 15.333 1.00 96.19 127 TRP A O 1
ATOM 995 N N . LEU A 1 128 ? -16.421 8.145 16.742 1.00 96.81 128 LEU A N 1
ATOM 996 C CA . LEU A 1 128 ? -16.200 6.847 17.392 1.00 96.81 128 LEU A CA 1
ATOM 997 C C . LEU A 1 128 ? -17.473 6.276 18.026 1.00 96.81 128 LEU A C 1
ATOM 999 O O . LEU A 1 128 ? -17.675 5.065 17.976 1.00 96.81 128 LEU A O 1
ATOM 1003 N N . ASP A 1 129 ? -18.334 7.133 18.573 1.00 96.69 129 ASP A N 1
ATOM 1004 C CA . ASP A 1 129 ? -19.615 6.735 19.167 1.00 96.69 129 ASP A CA 1
ATOM 1005 C C . ASP A 1 129 ? -20.645 6.294 18.109 1.00 96.69 129 ASP A C 1
ATOM 1007 O O . ASP A 1 129 ? -21.559 5.526 18.406 1.00 96.69 129 ASP A O 1
ATOM 1011 N N . SER A 1 130 ? -20.489 6.747 16.859 1.00 96.88 130 SER A N 1
ATOM 1012 C CA . SER A 1 130 ? -21.373 6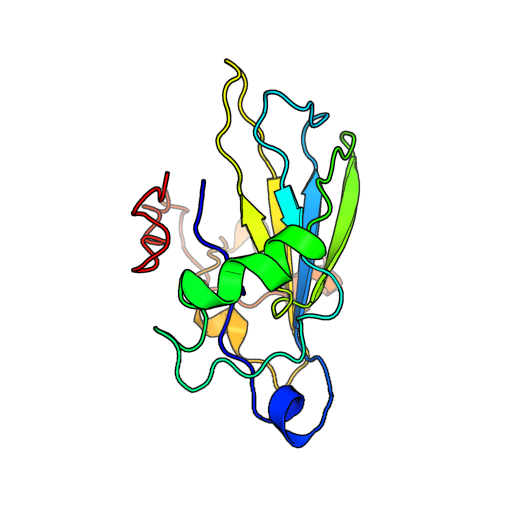.401 15.734 1.00 96.88 130 SER A CA 1
ATOM 1013 C C . SER A 1 130 ? -20.972 5.120 14.993 1.00 96.88 130 SER A C 1
ATOM 1015 O O . SER A 1 130 ? -21.765 4.560 14.232 1.00 96.88 130 SER A O 1
ATOM 1017 N N . VAL A 1 131 ? -19.738 4.650 15.192 1.00 96.31 131 VAL A N 1
ATOM 1018 C CA . VAL A 1 131 ? -19.158 3.530 14.448 1.00 96.31 131 VAL A CA 1
ATOM 1019 C C . VAL A 1 131 ? -19.341 2.220 15.227 1.00 96.31 131 VAL A C 1
ATOM 1021 O O . VAL A 1 131 ? -19.105 2.179 16.435 1.00 96.31 131 VAL A O 1
ATOM 1024 N N . PRO A 1 132 ? -19.717 1.106 14.568 1.00 97.31 132 PRO A N 1
ATOM 1025 C CA . PRO A 1 132 ? -19.816 -0.190 15.233 1.00 97.31 132 PRO A CA 1
ATOM 1026 C C . PRO A 1 132 ? -18.506 -0.603 15.914 1.00 97.31 132 PRO A C 1
ATOM 1028 O O . PRO A 1 132 ? -17.435 -0.474 15.319 1.00 97.31 132 PRO A O 1
ATOM 1031 N N . ALA A 1 133 ? -18.599 -1.210 17.104 1.00 95.25 133 ALA A N 1
ATOM 1032 C CA . ALA A 1 133 ? -17.433 -1.700 17.851 1.00 95.25 133 ALA A CA 1
ATOM 1033 C C . ALA A 1 133 ? -16.510 -2.570 16.980 1.00 95.25 133 ALA A C 1
ATOM 1035 O O . ALA A 1 133 ? -15.317 -2.316 16.905 1.00 95.25 133 ALA A O 1
ATOM 1036 N N . ARG A 1 134 ? -17.087 -3.470 16.168 1.00 95.06 134 ARG A N 1
ATOM 1037 C CA . ARG A 1 134 ? -16.343 -4.327 15.224 1.00 95.06 134 ARG A CA 1
ATOM 1038 C C . ARG A 1 134 ? -15.454 -3.586 14.213 1.00 95.06 134 ARG A C 1
ATOM 1040 O O . ARG A 1 134 ? -14.661 -4.226 13.546 1.00 95.06 134 ARG A O 1
ATOM 1047 N N . VAL A 1 135 ? -15.672 -2.293 13.982 1.00 92.62 135 VAL A N 1
ATOM 1048 C CA . VAL A 1 135 ? -14.822 -1.473 13.107 1.00 92.62 135 VAL A CA 1
ATOM 1049 C C . VAL A 1 135 ? -13.814 -0.732 13.967 1.00 92.62 135 VAL A C 1
ATOM 1051 O O . VAL A 1 135 ? -12.618 -0.824 13.716 1.00 92.62 135 VAL A O 1
ATOM 1054 N N . ARG A 1 136 ? -14.292 -0.053 15.015 1.00 93.56 136 ARG A N 1
ATOM 1055 C CA . ARG A 1 136 ? -13.450 0.705 15.945 1.00 93.56 136 ARG A CA 1
ATOM 1056 C C . ARG A 1 136 ? -12.332 -0.148 16.546 1.00 93.56 136 ARG A C 1
ATOM 1058 O O . ARG A 1 136 ? -11.199 0.309 16.606 1.00 93.56 136 ARG A O 1
ATOM 1065 N N . ASP A 1 137 ? -12.639 -1.383 16.927 1.00 92.81 137 ASP A N 1
ATOM 1066 C CA . ASP A 1 137 ? -11.707 -2.297 17.592 1.00 92.81 137 ASP A CA 1
ATOM 1067 C C . ASP A 1 137 ? -10.572 -2.778 16.659 1.00 92.81 137 ASP A C 1
ATOM 1069 O O . ASP A 1 137 ? -9.596 -3.361 17.123 1.00 92.81 137 ASP A O 1
ATOM 1073 N N . HIS A 1 138 ? -10.672 -2.508 15.351 1.00 91.88 138 HIS A N 1
ATOM 1074 C CA . HIS A 1 138 ? -9.645 -2.806 14.345 1.00 91.88 138 HIS A CA 1
ATOM 1075 C C . HIS A 1 138 ? -8.863 -1.570 13.874 1.00 91.88 138 HIS A C 1
ATOM 1077 O O . HIS A 1 138 ? -8.014 -1.687 12.991 1.00 91.88 138 HIS A O 1
ATOM 1083 N N . LEU A 1 139 ? -9.136 -0.387 14.427 1.00 92.00 139 LEU A N 1
ATOM 1084 C CA . LEU A 1 139 ? -8.452 0.846 14.050 1.00 92.00 139 LEU A CA 1
ATOM 1085 C C . LEU A 1 139 ? -7.416 1.228 15.108 1.00 92.00 139 LEU A C 1
ATOM 1087 O O . LEU A 1 139 ? -7.704 1.262 16.301 1.00 92.00 139 LEU A O 1
ATOM 1091 N N . THR A 1 140 ? -6.215 1.593 14.666 1.00 91.00 140 THR A N 1
ATOM 1092 C CA . THR A 1 140 ? -5.262 2.351 15.487 1.00 91.00 140 THR A CA 1
ATOM 1093 C C . THR A 1 140 ? -5.486 3.831 15.217 1.00 91.00 140 THR A C 1
ATOM 1095 O O . THR A 1 140 ? -5.364 4.263 14.074 1.00 91.00 140 THR A O 1
ATOM 1098 N N . TYR A 1 141 ? -5.857 4.599 16.239 1.00 92.31 141 TYR A N 1
ATOM 1099 C CA . TYR A 1 141 ? -6.179 6.016 16.092 1.00 92.31 141 TYR A CA 1
ATOM 1100 C C . TYR A 1 141 ? -5.842 6.819 17.345 1.00 92.31 141 TYR A C 1
ATOM 1102 O O . TYR A 1 141 ? -5.742 6.286 18.453 1.00 92.31 141 TYR A O 1
ATOM 1110 N N . ARG A 1 142 ? -5.749 8.136 17.169 1.00 93.12 142 ARG A N 1
ATOM 1111 C CA . ARG A 1 142 ? -5.714 9.120 18.249 1.00 93.12 142 ARG A CA 1
ATOM 1112 C C . ARG A 1 142 ? -7.040 9.870 18.305 1.00 93.12 142 ARG A C 1
ATOM 1114 O O . ARG A 1 142 ? -7.550 10.326 17.282 1.00 93.12 142 ARG A O 1
ATOM 1121 N N . VAL A 1 143 ? -7.595 10.012 19.507 1.00 96.19 143 VAL A N 1
ATOM 1122 C CA . VAL A 1 143 ? -8.810 10.809 19.712 1.00 96.19 143 VAL A CA 1
ATOM 1123 C C . VAL A 1 143 ? -8.447 12.290 19.712 1.00 96.19 143 VAL A C 1
ATOM 1125 O O . VAL A 1 143 ? -7.537 12.707 20.430 1.00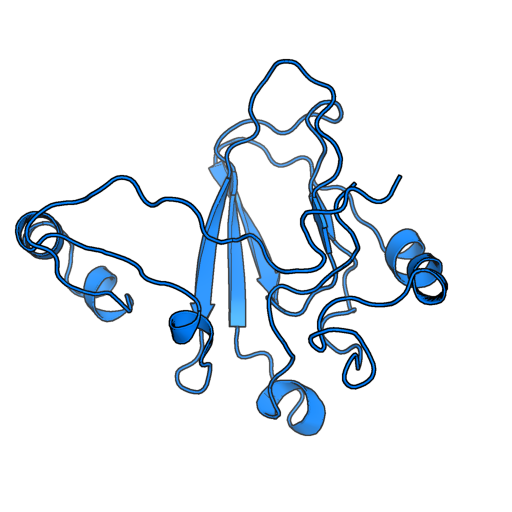 96.19 143 VAL A O 1
ATOM 1128 N N . VAL A 1 144 ? -9.160 13.081 18.915 1.00 95.88 144 VAL A N 1
ATOM 1129 C CA . VAL A 1 144 ? -8.989 14.536 18.811 1.00 95.88 144 VAL A CA 1
ATOM 1130 C C . VAL A 1 144 ? -10.318 15.258 19.058 1.00 95.88 144 VAL A C 1
ATOM 1132 O O . VAL A 1 144 ? -11.380 14.711 18.750 1.00 95.88 144 VAL A O 1
ATOM 1135 N N . PRO A 1 145 ? -10.304 16.481 19.619 1.00 95.62 145 PRO A N 1
ATOM 1136 C CA . PRO A 1 145 ? -11.532 17.244 19.851 1.00 95.62 145 PRO A CA 1
ATOM 1137 C C . PRO A 1 145 ? -12.178 17.732 18.543 1.00 95.62 145 PRO A C 1
ATOM 1139 O O . PRO A 1 145 ? -13.400 17.815 18.451 1.00 95.62 145 PRO A O 1
ATOM 1142 N N . SER A 1 146 ? -11.364 18.014 17.526 1.00 94.88 146 SER A N 1
ATOM 1143 C CA . SER A 1 146 ? -11.765 18.437 16.184 1.00 94.88 146 SER A CA 1
ATOM 1144 C C . SER A 1 146 ? -10.764 17.915 15.157 1.00 94.88 146 SER A C 1
ATOM 1146 O O . SER A 1 146 ? -9.615 17.642 15.501 1.00 94.88 146 SER A O 1
ATOM 1148 N N . LEU A 1 147 ? -11.204 17.763 13.907 1.00 92.31 147 LEU A N 1
ATOM 1149 C CA . LEU A 1 147 ? -10.316 17.431 12.795 1.00 92.31 147 LEU A CA 1
ATOM 1150 C C . LEU A 1 147 ? -9.722 18.717 12.229 1.00 92.31 147 LEU A C 1
ATOM 1152 O O . LEU A 1 147 ? -10.467 19.603 11.813 1.00 92.31 147 LEU A O 1
ATOM 1156 N N . ASP A 1 148 ? -8.400 18.770 12.159 1.00 86.62 148 ASP A N 1
ATOM 1157 C CA . ASP A 1 148 ? -7.692 19.767 11.369 1.00 86.62 148 ASP A CA 1
ATOM 1158 C C . ASP A 1 148 ? -7.326 19.162 10.008 1.00 86.62 148 ASP A C 1
ATOM 1160 O O . ASP A 1 148 ? -7.103 17.947 9.914 1.00 86.62 148 ASP A O 1
ATOM 1164 N N . PRO A 1 149 ? -7.256 19.965 8.930 1.00 81.62 149 PRO A N 1
ATOM 1165 C CA . PRO A 1 149 ? -6.729 19.491 7.663 1.00 81.62 149 PRO A CA 1
ATOM 1166 C C . PRO A 1 149 ? -5.350 18.868 7.874 1.00 81.62 149 PRO A C 1
ATOM 1168 O O . PRO A 1 149 ? -4.411 19.532 8.317 1.00 81.62 149 PRO A O 1
ATOM 1171 N N . VAL A 1 150 ? -5.227 17.584 7.547 1.00 71.62 150 VAL A N 1
ATOM 1172 C CA . VAL A 1 150 ? -3.937 16.905 7.583 1.00 71.62 150 VAL A CA 1
ATOM 1173 C C . VAL A 1 150 ? -3.070 17.528 6.496 1.00 71.62 150 VAL A C 1
ATOM 1175 O O . VAL A 1 150 ? -3.293 17.312 5.305 1.00 71.62 150 VAL A O 1
ATOM 1178 N N . LEU A 1 151 ? -2.065 18.303 6.903 1.00 64.38 151 LEU A N 1
ATOM 1179 C CA . LEU A 1 151 ? -0.967 18.660 6.016 1.00 64.38 151 LEU A CA 1
ATOM 1180 C C . LEU A 1 151 ? -0.179 17.377 5.771 1.00 64.38 151 LEU A C 1
ATOM 1182 O O . LEU A 1 151 ? 0.491 16.847 6.656 1.00 64.38 151 LEU A O 1
ATOM 1186 N N . GLN A 1 152 ? -0.363 16.811 4.584 1.00 55.06 152 GLN A N 1
ATOM 1187 C CA . GLN A 1 152 ? 0.155 15.501 4.236 1.00 55.06 152 GLN A CA 1
ATOM 1188 C C . GLN A 1 152 ? 1.693 15.524 4.237 1.00 55.06 152 GLN A C 1
ATOM 1190 O O . GLN A 1 152 ? 2.323 15.912 3.260 1.00 55.06 152 GLN A O 1
ATOM 1195 N N . HIS A 1 153 ? 2.308 15.053 5.325 1.00 46.66 153 HIS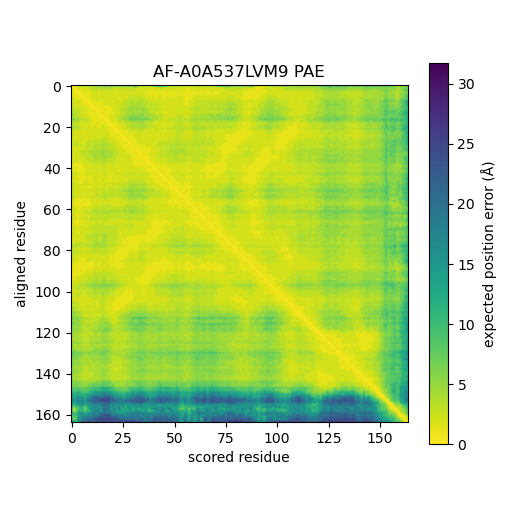 A N 1
ATOM 1196 C CA . HIS A 1 153 ? 3.757 14.855 5.432 1.00 46.66 153 HIS A CA 1
ATOM 1197 C C . HIS A 1 153 ? 4.250 13.584 4.718 1.00 46.66 153 HIS A C 1
ATOM 1199 O O . HIS A 1 153 ? 5.408 13.218 4.888 1.00 46.66 153 HIS A O 1
ATOM 1205 N N . HIS A 1 154 ? 3.431 12.934 3.872 1.00 49.19 154 HIS A N 1
ATOM 1206 C CA . HIS A 1 154 ? 3.862 11.822 3.000 1.00 49.19 154 HIS A CA 1
ATOM 1207 C C . HIS A 1 154 ? 4.780 12.295 1.855 1.00 49.19 154 HIS A C 1
ATOM 1209 O O . HIS A 1 154 ? 4.732 11.808 0.728 1.00 49.19 154 HIS A O 1
ATOM 1215 N N . VAL A 1 155 ? 5.666 13.231 2.171 1.00 51.72 155 VAL A N 1
ATOM 1216 C CA . VAL A 1 155 ? 6.973 13.374 1.559 1.00 51.72 155 VAL A CA 1
ATOM 1217 C C . VAL A 1 155 ? 7.806 12.182 2.034 1.00 51.72 155 VAL A C 1
ATOM 1219 O O . VAL A 1 155 ? 8.681 12.318 2.883 1.00 51.72 155 VAL A O 1
ATOM 1222 N N . ILE A 1 156 ? 7.503 10.977 1.549 1.00 58.34 156 ILE A N 1
ATOM 1223 C CA . ILE A 1 156 ? 8.473 9.893 1.697 1.00 58.34 156 ILE A CA 1
ATOM 1224 C C . ILE A 1 156 ? 9.653 10.303 0.818 1.00 58.34 156 ILE A C 1
ATOM 1226 O O . ILE A 1 156 ? 9.501 10.512 -0.389 1.00 58.34 156 IL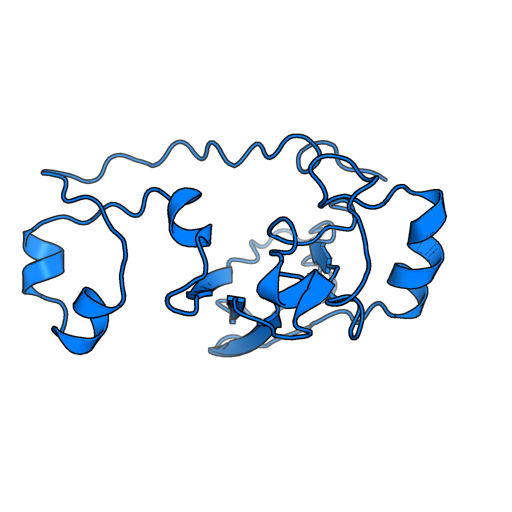E A O 1
ATOM 1230 N N . GLU A 1 157 ? 10.812 10.496 1.435 1.00 54.25 157 GLU A N 1
ATOM 1231 C CA . GLU A 1 157 ? 12.044 10.792 0.717 1.00 54.25 157 GLU A CA 1
ATOM 1232 C C . GLU A 1 157 ? 12.286 9.685 -0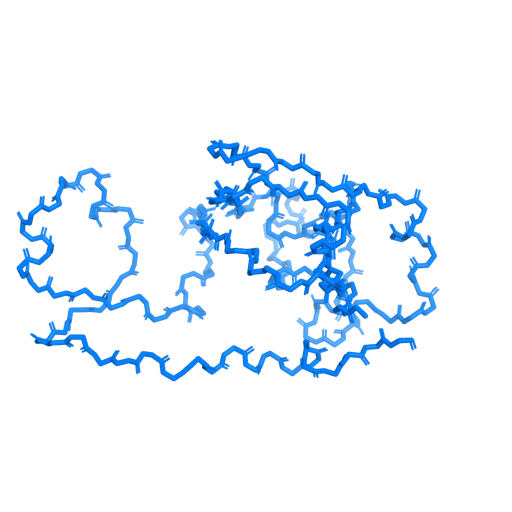.323 1.00 54.25 157 GLU A C 1
ATOM 1234 O O . GLU A 1 157 ? 12.320 8.500 0.009 1.00 54.25 157 GLU A O 1
ATOM 1239 N N . GLY A 1 158 ? 12.348 10.076 -1.600 1.00 57.84 158 GLY A N 1
ATOM 1240 C CA . GLY A 1 158 ? 12.380 9.165 -2.750 1.00 57.84 158 GLY A CA 1
ATOM 1241 C C . GLY A 1 158 ? 11.082 9.108 -3.565 1.00 57.84 158 GLY A C 1
ATOM 1242 O O . GLY A 1 158 ? 11.151 8.947 -4.774 1.00 57.84 158 GLY A O 1
ATOM 1243 N N . LEU A 1 159 ? 9.903 9.335 -2.974 1.00 65.50 159 LEU A N 1
ATOM 1244 C CA . LEU A 1 159 ? 8.613 9.310 -3.695 1.00 65.50 159 LEU A CA 1
ATOM 1245 C C . LEU A 1 159 ? 8.294 10.611 -4.450 1.00 65.50 159 LEU A C 1
ATOM 1247 O O . LEU A 1 159 ? 7.524 10.588 -5.409 1.00 65.50 159 LEU A O 1
ATOM 1251 N N . LEU A 1 160 ? 8.863 11.741 -4.015 1.00 58.44 160 LEU A N 1
ATOM 1252 C CA . LEU A 1 160 ? 8.575 13.068 -4.577 1.00 58.44 160 LEU A CA 1
ATOM 1253 C C . LEU A 1 160 ? 9.437 13.470 -5.771 1.00 58.44 160 LEU A C 1
ATOM 1255 O O . LEU A 1 160 ? 9.142 14.488 -6.393 1.00 58.44 160 LEU A O 1
ATOM 1259 N N . GLN A 1 161 ? 10.502 12.732 -6.079 1.00 59.06 161 GLN A N 1
ATOM 1260 C CA . GLN A 1 161 ? 11.265 12.987 -7.295 1.00 59.06 161 GLN A CA 1
ATOM 1261 C C . GLN A 1 161 ? 10.628 12.171 -8.420 1.00 59.06 161 GLN A C 1
ATOM 1263 O O . GLN A 1 161 ? 10.794 10.951 -8.440 1.00 59.06 161 GLN A O 1
ATOM 1268 N N . PRO A 1 162 ? 9.845 12.796 -9.324 1.00 53.00 162 PRO A N 1
ATOM 1269 C CA . PRO A 1 162 ? 9.359 12.091 -10.492 1.00 53.00 162 PRO A CA 1
ATOM 1270 C C . PRO A 1 162 ? 10.569 11.671 -11.321 1.00 53.00 162 PRO A C 1
ATOM 1272 O O . PRO A 1 162 ? 11.261 12.508 -11.897 1.00 53.00 162 PRO A O 1
ATOM 1275 N N . ASP A 1 163 ? 10.812 10.367 -11.373 1.00 55.03 163 ASP A N 1
ATOM 1276 C CA . ASP A 1 163 ? 11.784 9.790 -12.285 1.00 55.03 163 ASP A CA 1
ATOM 1277 C C . ASP A 1 163 ? 11.074 9.580 -13.629 1.00 55.03 163 ASP A C 1
ATOM 1279 O O . ASP A 1 163 ? 10.131 8.781 -13.751 1.00 55.03 163 ASP A O 1
ATOM 1283 N N . TYR A 1 164 ? 11.474 10.389 -14.609 1.00 52.22 164 TYR A N 1
ATOM 1284 C CA . TYR A 1 164 ? 11.170 10.208 -16.028 1.00 52.22 164 TYR A CA 1
ATOM 1285 C C . TYR A 1 164 ? 12.351 9.530 -16.718 1.00 52.22 164 TYR A C 1
ATOM 1287 O O . TYR A 1 164 ? 13.508 9.848 -16.353 1.00 52.22 164 TYR A O 1
#